Protein AF-A0A0P1ALC9-F1 (afdb_monomer_lite)

pLDDT: mean 75.16, std 13.7, range [44.34, 93.31]

Foldseek 3Di:
DDDDPPDPPPDDDDPDPVVVVPDDDDDPVRVVVCVVVVVDPDDDDDDDPDPPPPPPPCPVVVVVVVVVVVVVCPPCVLLVDPPRPCVVVNVVCCVVNPPDPDPDDDPDPVDDDDDDDDPPDDDD

Organism: Plasmopara halstedii (NCBI:txid4781)

Structure (mmCIF, N/CA/C/O backbone):
data_AF-A0A0P1ALC9-F1
#
_entry.id   AF-A0A0P1ALC9-F1
#
loop_
_atom_site.group_PDB
_atom_site.id
_atom_site.type_symbol
_atom_site.label_atom_id
_atom_site.label_alt_id
_atom_site.label_comp_id
_atom_site.label_asym_id
_atom_site.label_entity_id
_atom_site.label_seq_id
_atom_site.pdbx_PDB_ins_code
_atom_site.Cartn_x
_atom_site.Cartn_y
_atom_site.Cartn_z
_atom_site.occupancy
_atom_site.B_iso_or_equiv
_atom_site.auth_seq_id
_atom_site.auth_comp_id
_atom_site.auth_asym_id
_atom_site.auth_atom_id
_atom_site.pdbx_PDB_model_num
ATOM 1 N N . MET A 1 1 ? -21.338 -43.620 11.362 1.00 46.12 1 MET A N 1
ATOM 2 C CA . MET A 1 1 ? -21.243 -42.270 10.777 1.00 46.12 1 MET A CA 1
ATOM 3 C C . MET A 1 1 ? -22.591 -41.975 10.164 1.00 46.12 1 MET A C 1
ATOM 5 O O . MET A 1 1 ? -22.852 -42.494 9.093 1.00 46.12 1 MET A O 1
ATOM 9 N N . THR A 1 2 ? -23.434 -41.248 10.892 1.00 44.50 2 THR A N 1
ATOM 10 C CA . THR A 1 2 ? -24.714 -40.691 10.427 1.00 44.50 2 THR A CA 1
ATOM 11 C C . THR A 1 2 ? -25.239 -39.833 11.577 1.00 44.50 2 THR A C 1
ATOM 13 O O . THR A 1 2 ? -25.811 -40.352 12.529 1.00 44.50 2 THR A O 1
ATOM 16 N N . GLY A 1 3 ? -24.912 -38.542 11.547 1.00 44.34 3 GLY A N 1
ATOM 17 C CA . GLY A 1 3 ? -25.631 -37.526 12.308 1.00 44.34 3 GLY A CA 1
ATOM 18 C C . GLY A 1 3 ? -26.645 -36.925 11.350 1.00 44.34 3 GLY A C 1
ATOM 19 O O . GLY A 1 3 ? -26.261 -36.339 10.344 1.00 44.34 3 GLY A O 1
ATOM 20 N N . GLU A 1 4 ? -27.910 -37.203 11.607 1.00 48.03 4 GLU A N 1
ATOM 21 C CA . GLU A 1 4 ? -29.069 -36.668 10.908 1.00 48.03 4 GLU A CA 1
ATOM 22 C C . GLU A 1 4 ? -29.246 -35.210 11.356 1.00 48.03 4 GLU A C 1
ATOM 24 O O . GLU A 1 4 ? -29.534 -34.955 12.523 1.00 48.03 4 GLU A O 1
ATOM 29 N N . GLU A 1 5 ? -28.990 -34.245 10.470 1.00 53.25 5 GLU A N 1
ATOM 30 C CA . GLU A 1 5 ? -29.322 -32.838 10.718 1.00 53.25 5 GLU A CA 1
ATOM 31 C C . GLU A 1 5 ? -30.746 -32.581 10.212 1.00 53.25 5 GLU A C 1
ATOM 33 O O . GLU A 1 5 ? -30.954 -32.153 9.078 1.00 53.25 5 GLU A O 1
ATOM 38 N N . ASP A 1 6 ? -31.732 -32.883 11.059 1.00 49.34 6 ASP A N 1
ATOM 39 C CA . ASP A 1 6 ? -33.107 -32.407 10.895 1.00 49.34 6 ASP A CA 1
ATOM 40 C C . ASP A 1 6 ? -33.219 -31.014 11.525 1.00 49.34 6 ASP A C 1
ATOM 42 O O . ASP A 1 6 ? -33.444 -30.845 12.724 1.00 49.34 6 ASP A O 1
ATOM 46 N N . GLY A 1 7 ? -32.949 -29.999 10.711 1.00 54.69 7 GLY A N 1
ATOM 47 C CA . GLY A 1 7 ? -33.048 -28.597 11.088 1.00 54.69 7 GLY A CA 1
ATOM 48 C C . GLY A 1 7 ? -33.785 -27.815 10.015 1.00 54.69 7 GLY A C 1
ATOM 49 O O . GLY A 1 7 ? -33.186 -26.959 9.366 1.00 54.69 7 GLY A O 1
ATOM 50 N N . ASP A 1 8 ? -35.069 -28.113 9.802 1.00 53.47 8 ASP A N 1
ATOM 51 C CA . ASP A 1 8 ? -35.962 -27.287 8.979 1.00 53.47 8 ASP A CA 1
ATOM 52 C C . ASP A 1 8 ? -36.147 -25.913 9.650 1.00 53.47 8 ASP A C 1
ATOM 54 O O . ASP A 1 8 ? -37.089 -25.669 10.409 1.00 53.47 8 ASP A O 1
ATOM 58 N N . VAL A 1 9 ? -35.207 -24.991 9.421 1.00 59.72 9 VAL A N 1
ATOM 59 C CA . VAL A 1 9 ? -35.347 -23.588 9.826 1.00 59.72 9 VAL A CA 1
ATOM 60 C C . VAL A 1 9 ? -36.331 -22.932 8.862 1.00 59.72 9 VAL A C 1
ATOM 62 O O . VAL A 1 9 ? -35.959 -22.347 7.843 1.00 59.72 9 VAL A O 1
ATOM 65 N N . ARG A 1 10 ? -37.621 -23.045 9.181 1.00 58.03 10 ARG A N 1
ATOM 66 C CA . ARG A 1 10 ? -38.698 -22.378 8.444 1.00 58.03 10 ARG A CA 1
ATOM 67 C C . ARG A 1 10 ? -38.597 -20.871 8.671 1.00 58.03 10 ARG A C 1
ATOM 69 O O . ARG A 1 10 ? -39.059 -20.359 9.689 1.00 58.03 10 ARG A O 1
ATOM 76 N N . LEU A 1 11 ? -37.992 -20.158 7.724 1.00 55.94 11 LEU A N 1
ATOM 77 C CA . LEU A 1 11 ? -37.926 -18.697 7.746 1.00 55.94 11 LEU A CA 1
ATOM 78 C C . LEU A 1 11 ? -39.341 -18.126 7.570 1.00 55.94 11 LEU A C 1
ATOM 80 O O . LEU A 1 11 ? -39.985 -18.329 6.539 1.00 55.94 11 LEU A O 1
ATOM 84 N N . LYS A 1 12 ? -39.847 -17.447 8.603 1.00 64.38 12 LYS A N 1
ATOM 85 C CA . LYS A 1 12 ? -41.102 -16.688 8.537 1.00 64.38 12 LYS A CA 1
ATOM 86 C C . LYS A 1 12 ? -40.888 -15.404 7.729 1.00 64.38 12 LYS A C 1
ATOM 88 O O . LYS A 1 12 ? -39.759 -14.947 7.563 1.00 64.38 12 LYS A O 1
ATOM 93 N N . ALA A 1 13 ? -41.977 -14.833 7.214 1.00 65.12 13 ALA A N 1
ATOM 94 C CA . ALA A 1 13 ? -41.926 -13.543 6.535 1.00 65.12 13 ALA A CA 1
ATOM 95 C C . ALA A 1 13 ? -41.360 -12.474 7.483 1.00 65.12 13 ALA A C 1
ATOM 97 O O . ALA A 1 13 ? -41.786 -12.387 8.635 1.00 65.12 13 ALA A O 1
ATOM 98 N N . VAL A 1 14 ? -40.395 -11.692 6.991 1.00 66.19 14 VAL A N 1
ATOM 99 C CA . VAL A 1 14 ? -39.786 -10.588 7.742 1.00 66.19 14 VAL A CA 1
ATOM 100 C C . VAL A 1 14 ? -40.891 -9.590 8.127 1.00 66.19 14 VAL A C 1
ATOM 102 O O . VAL A 1 14 ? -41.753 -9.311 7.284 1.00 66.19 14 VAL A O 1
ATOM 105 N N . PRO A 1 15 ? -40.903 -9.060 9.365 1.00 68.56 15 PRO A N 1
ATOM 106 C CA . PRO A 1 15 ? -41.811 -7.982 9.742 1.00 68.56 15 PRO A CA 1
ATOM 107 C C . PRO A 1 15 ? -41.686 -6.793 8.781 1.00 68.56 15 PRO A C 1
ATOM 109 O O . PRO A 1 15 ? -40.626 -6.561 8.198 1.00 68.56 15 PRO A O 1
ATOM 112 N N . ALA A 1 16 ? -42.763 -6.021 8.620 1.00 76.38 16 ALA A N 1
ATOM 113 C CA . ALA A 1 16 ? -42.687 -4.766 7.879 1.00 76.38 16 ALA A CA 1
ATOM 114 C C . ALA A 1 16 ? -41.607 -3.859 8.495 1.00 76.38 16 ALA A C 1
ATOM 116 O O . ALA A 1 16 ? -41.443 -3.837 9.714 1.00 76.38 16 ALA A O 1
ATOM 117 N N . VAL A 1 17 ? -40.885 -3.107 7.657 1.00 74.38 17 VAL A N 1
ATOM 118 C CA . VAL A 1 17 ? -39.778 -2.241 8.101 1.00 74.38 17 VAL A CA 1
ATOM 119 C C . VAL A 1 17 ? -40.237 -1.263 9.184 1.00 74.38 17 VAL A C 1
ATOM 121 O O . VAL A 1 17 ? -39.529 -1.079 10.166 1.00 74.38 17 VAL A O 1
ATOM 124 N N . ASP A 1 18 ? -41.451 -0.725 9.061 1.00 81.44 18 ASP A N 1
ATOM 125 C CA . ASP A 1 18 ? -42.027 0.203 10.040 1.00 81.44 18 ASP A CA 1
ATOM 126 C C . ASP A 1 18 ? -42.163 -0.429 11.436 1.00 81.44 18 ASP A C 1
ATOM 128 O O . ASP A 1 18 ? -41.879 0.220 12.434 1.00 81.44 18 ASP A O 1
ATOM 132 N N . ALA A 1 19 ? -42.490 -1.723 11.517 1.00 79.75 19 ALA A N 1
ATOM 133 C CA . ALA A 1 19 ? -42.588 -2.442 12.788 1.00 79.75 19 ALA A CA 1
ATOM 134 C C . ALA A 1 19 ? -41.215 -2.718 13.427 1.00 79.75 19 ALA A C 1
ATOM 136 O O . ALA A 1 19 ? -41.128 -2.880 14.640 1.00 79.75 19 ALA A O 1
ATOM 137 N N . LEU A 1 20 ? -40.136 -2.773 12.632 1.00 79.44 20 LEU A N 1
ATOM 138 C CA . LEU A 1 20 ? -38.769 -2.903 13.154 1.00 79.44 20 LEU A CA 1
ATOM 139 C C . LEU A 1 20 ? -38.261 -1.590 13.755 1.00 79.44 20 LEU A C 1
ATOM 141 O O . LEU A 1 20 ? -37.444 -1.621 14.669 1.00 79.44 20 LEU A O 1
ATOM 145 N N . LEU A 1 21 ? -38.740 -0.452 13.244 1.00 79.38 21 LEU A N 1
ATOM 146 C CA . LEU A 1 21 ? -38.372 0.878 13.735 1.00 79.38 21 LEU A CA 1
ATOM 147 C C . LEU A 1 21 ? -39.067 1.247 15.055 1.00 79.38 21 LEU A C 1
ATOM 149 O O . LEU A 1 21 ? -38.647 2.195 15.708 1.00 79.38 21 LEU A O 1
ATOM 153 N N . GLU A 1 22 ? -40.110 0.511 15.446 1.00 85.94 22 GLU A N 1
ATOM 154 C CA . GLU A 1 22 ? -40.826 0.689 16.718 1.00 85.94 22 GLU A CA 1
ATOM 155 C C . GLU A 1 22 ? -40.266 -0.180 17.861 1.00 85.94 22 GLU A C 1
ATOM 157 O O . GLU A 1 22 ? -40.761 -0.100 18.985 1.00 85.94 22 GLU A O 1
ATOM 162 N N . LEU A 1 23 ? -39.257 -1.021 17.598 1.00 84.12 23 LEU A N 1
ATOM 163 C CA . LEU A 1 23 ? -38.628 -1.851 18.628 1.00 84.12 23 LEU A CA 1
ATOM 164 C C . LEU A 1 23 ? -37.718 -1.017 19.535 1.00 84.12 23 LEU A C 1
ATOM 166 O O . LEU A 1 23 ? -36.993 -0.140 19.066 1.00 84.12 23 LEU A O 1
ATOM 170 N N . ASP A 1 24 ? -37.713 -1.352 20.826 1.00 86.06 24 ASP A N 1
ATOM 171 C CA . ASP A 1 24 ? -36.809 -0.735 21.793 1.00 86.06 24 ASP A CA 1
ATOM 172 C C . ASP A 1 24 ? -35.342 -1.007 21.421 1.00 86.06 24 ASP A C 1
ATOM 174 O O . ASP A 1 24 ? -34.938 -2.145 21.151 1.00 86.06 24 ASP A O 1
ATOM 178 N N . GLU A 1 25 ? -34.529 0.049 21.425 1.00 86.31 25 GLU A N 1
ATOM 179 C CA . GLU A 1 25 ? -33.093 -0.058 21.188 1.00 86.31 25 GLU A CA 1
ATOM 180 C C . GLU A 1 25 ? -32.400 -0.732 22.382 1.00 86.31 25 GLU A C 1
ATOM 182 O O . GLU A 1 25 ? -32.609 -0.364 23.538 1.00 86.31 25 GLU A O 1
ATOM 187 N N . LEU A 1 26 ? -31.529 -1.701 22.095 1.00 86.81 26 LEU A N 1
ATOM 188 C CA . LEU A 1 26 ? -30.702 -2.387 23.087 1.00 86.81 26 LEU A CA 1
ATOM 189 C C . LEU A 1 26 ? -29.226 -2.166 22.768 1.00 86.81 26 LEU A C 1
ATOM 191 O O . LEU A 1 26 ? -28.810 -2.237 21.607 1.00 86.81 26 LEU A O 1
ATOM 195 N N . SER A 1 27 ? -28.404 -1.956 23.796 1.00 90.75 27 SER A N 1
ATOM 196 C CA . SER A 1 27 ? -26.954 -1.968 23.608 1.00 90.75 27 SER A CA 1
ATOM 197 C C . SER A 1 27 ? -26.449 -3.384 23.302 1.00 90.75 27 SER A C 1
ATOM 199 O O . SER A 1 27 ? -27.084 -4.389 23.626 1.00 90.75 27 SER A O 1
ATOM 201 N N . LEU A 1 28 ? -25.259 -3.490 22.704 1.00 88.94 28 LEU A N 1
ATOM 202 C CA . LEU A 1 28 ? -24.651 -4.788 22.385 1.00 88.94 28 LEU A CA 1
ATOM 203 C C . LEU A 1 28 ? -24.401 -5.652 23.638 1.00 88.94 28 LEU A C 1
ATOM 205 O O . LEU A 1 28 ? -24.492 -6.879 23.574 1.00 88.94 28 LEU A O 1
ATOM 209 N N . GLU A 1 29 ? -24.083 -5.023 24.770 1.00 93.00 29 GLU A N 1
ATOM 210 C CA . GLU A 1 29 ? -23.834 -5.712 26.039 1.00 93.00 29 GLU A CA 1
ATOM 211 C C . GLU A 1 29 ? -25.128 -6.270 26.649 1.00 93.00 29 GLU A C 1
ATOM 213 O O . GLU A 1 29 ? -25.169 -7.431 27.072 1.00 93.00 29 GLU A O 1
ATOM 218 N N . GLU A 1 30 ? -26.206 -5.484 26.623 1.00 92.75 30 GLU A N 1
ATOM 219 C CA . GLU A 1 30 ? -27.541 -5.911 27.060 1.00 92.75 30 GLU A CA 1
ATOM 220 C C . GLU A 1 30 ? -28.094 -7.001 26.145 1.00 92.75 30 GLU A C 1
ATOM 222 O O . GLU A 1 30 ? -28.562 -8.030 26.631 1.00 92.75 30 GLU A O 1
ATOM 227 N N . PHE A 1 31 ? -27.944 -6.839 24.829 1.00 91.12 31 PHE A N 1
ATOM 228 C CA . PHE A 1 31 ? -28.317 -7.852 23.847 1.00 91.12 31 PHE A CA 1
ATOM 229 C C . PHE A 1 31 ? -27.582 -9.175 24.094 1.00 91.12 31 PHE A C 1
ATOM 231 O O . PHE A 1 31 ? -28.201 -10.239 24.137 1.00 91.12 31 PHE A O 1
ATOM 238 N N . GLY A 1 32 ? -26.264 -9.127 24.309 1.00 92.56 32 GLY A N 1
ATOM 239 C CA . GLY A 1 32 ? -25.466 -10.316 24.605 1.00 92.56 32 GLY A CA 1
ATOM 240 C C . GLY A 1 32 ? -25.857 -10.988 25.923 1.00 92.56 32 GLY A C 1
ATOM 241 O O . GLY A 1 32 ? -25.818 -12.216 26.025 1.00 92.56 32 GLY A O 1
ATOM 242 N N . SER A 1 33 ? -26.257 -10.201 26.921 1.00 92.94 33 SER A N 1
ATOM 243 C CA . SER A 1 33 ? -26.733 -10.704 28.213 1.00 92.94 33 SER A CA 1
ATOM 244 C C . SER A 1 33 ? -28.109 -11.363 28.091 1.00 92.94 33 SER A C 1
ATOM 246 O O . SER A 1 33 ? -28.270 -12.496 28.543 1.00 92.94 33 SER A O 1
ATOM 248 N N . ALA A 1 34 ? -29.056 -10.726 27.398 1.00 90.69 34 ALA A N 1
ATOM 249 C CA . ALA A 1 34 ? -30.388 -11.270 27.125 1.00 90.69 34 ALA A CA 1
ATOM 250 C C . ALA A 1 34 ? -30.324 -12.550 26.275 1.00 90.69 34 ALA A C 1
ATOM 252 O O . ALA A 1 34 ? -31.025 -13.524 26.551 1.00 90.69 34 ALA A O 1
ATOM 253 N N . LEU A 1 35 ? -29.417 -12.597 25.291 1.00 89.50 35 LEU A N 1
ATOM 254 C CA . LEU A 1 35 ? -29.185 -13.788 24.473 1.00 89.50 35 LEU A CA 1
ATOM 255 C C . LEU A 1 35 ? -28.663 -14.964 25.310 1.00 89.50 35 LEU A C 1
ATOM 257 O O . LEU A 1 35 ? -29.096 -16.097 25.117 1.00 89.50 35 LEU A O 1
ATOM 261 N N . LYS A 1 36 ? -27.747 -14.707 26.253 1.00 91.56 36 LYS A N 1
ATOM 262 C CA . LYS A 1 36 ? -27.221 -15.740 27.163 1.00 91.56 36 LYS A CA 1
ATOM 263 C C . LYS A 1 36 ? -28.254 -16.209 28.183 1.00 91.56 36 LYS A C 1
ATOM 265 O O . LYS A 1 36 ? -28.244 -17.384 28.539 1.00 91.56 36 LYS A O 1
ATOM 270 N N . ALA A 1 37 ? -29.101 -15.302 28.663 1.00 93.31 37 ALA A N 1
ATOM 271 C CA . ALA A 1 37 ? -30.179 -15.615 29.595 1.00 93.31 37 ALA A CA 1
ATOM 272 C C . ALA A 1 37 ? -31.346 -16.361 28.922 1.00 93.31 37 ALA A C 1
ATOM 274 O O . ALA A 1 37 ? -32.095 -17.055 29.602 1.00 93.31 37 ALA A O 1
ATOM 275 N N . GLY A 1 38 ? -31.460 -16.277 27.591 1.00 89.62 38 GLY A N 1
ATOM 276 C CA . GLY A 1 38 ? -32.591 -16.830 26.847 1.00 89.62 38 GLY A CA 1
ATOM 277 C C . GLY A 1 38 ? -33.844 -15.952 26.925 1.00 89.62 38 GLY A C 1
ATOM 278 O O . GLY A 1 38 ? -34.938 -16.436 26.656 1.00 89.62 38 GLY A O 1
ATOM 279 N N . ASP A 1 39 ? -33.683 -14.671 27.263 1.00 90.38 39 ASP A N 1
ATOM 280 C CA . ASP A 1 39 ? -34.777 -13.712 27.467 1.00 90.38 39 ASP A CA 1
ATOM 281 C C . ASP A 1 39 ? -35.278 -13.082 26.150 1.00 90.38 39 ASP A C 1
ATOM 283 O O . ASP A 1 39 ? -36.179 -12.244 26.148 1.00 90.38 39 ASP A O 1
ATOM 287 N N . LEU A 1 40 ? -34.703 -13.475 25.009 1.00 84.50 40 LEU A N 1
ATOM 288 C CA . LEU A 1 40 ? -35.109 -13.007 23.684 1.00 84.50 40 LEU A CA 1
ATOM 289 C C . LEU A 1 40 ? -36.157 -13.949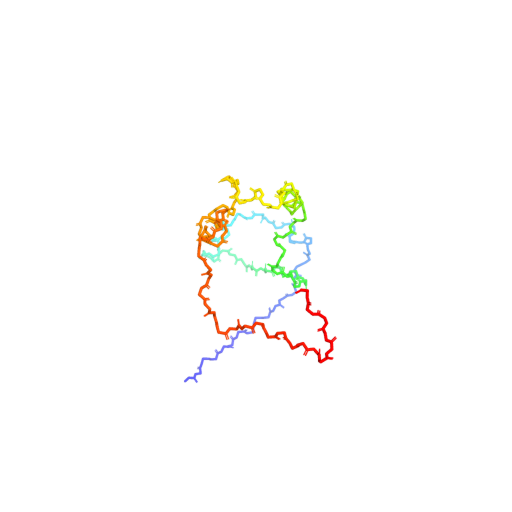 23.083 1.00 84.50 40 LEU A C 1
ATOM 291 O O . LEU A 1 40 ? -35.880 -15.122 22.836 1.00 84.50 40 LEU A O 1
ATOM 295 N N . ALA A 1 41 ? -37.352 -13.422 22.803 1.00 82.88 41 ALA A N 1
ATOM 296 C CA . ALA A 1 41 ? -38.440 -14.196 22.203 1.00 82.88 41 ALA A CA 1
ATOM 297 C C . ALA A 1 41 ? -38.176 -14.567 20.728 1.00 82.88 41 ALA A C 1
ATOM 299 O O . ALA A 1 41 ? -38.529 -15.663 20.296 1.00 82.88 41 ALA A O 1
ATOM 300 N N . GLU A 1 42 ? -37.559 -13.666 19.955 1.00 79.06 42 GLU A N 1
ATOM 301 C CA . GLU A 1 42 ? -37.247 -13.863 18.535 1.00 79.06 42 GLU A CA 1
ATOM 302 C C . GLU A 1 42 ? -36.017 -13.033 18.132 1.00 79.06 42 G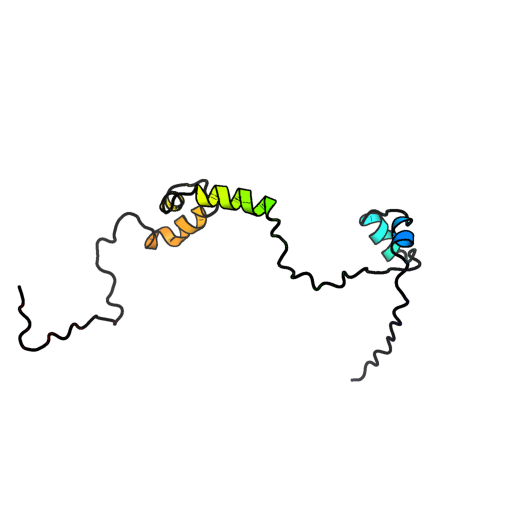LU A C 1
ATOM 304 O O . GLU A 1 42 ? -35.834 -11.911 18.600 1.00 79.06 42 GLU A O 1
ATOM 309 N N . VAL A 1 43 ? -35.165 -13.580 17.256 1.00 76.50 43 VAL A N 1
ATOM 310 C CA . VAL A 1 43 ? -34.001 -12.882 16.690 1.00 76.50 43 VAL A CA 1
ATOM 311 C C . VAL A 1 43 ? -34.064 -12.991 15.173 1.00 76.50 43 VAL A C 1
ATOM 313 O O . VAL A 1 43 ? -33.995 -14.088 14.620 1.00 76.50 43 VAL A O 1
ATOM 316 N N . THR A 1 44 ? -34.171 -11.849 14.497 1.00 71.62 44 THR A N 1
ATOM 317 C CA . THR A 1 44 ? -34.181 -11.768 13.031 1.00 71.62 44 THR A CA 1
ATOM 318 C C . THR A 1 44 ? -32.966 -10.985 12.551 1.00 71.62 44 THR A C 1
ATOM 320 O O . THR A 1 44 ? -32.708 -9.879 13.016 1.00 71.62 44 THR A O 1
ATOM 323 N N . ILE A 1 45 ? -32.214 -11.547 11.600 1.00 73.12 45 ILE A N 1
ATOM 324 C CA . ILE A 1 45 ? -31.088 -10.863 10.955 1.00 73.12 45 ILE A CA 1
ATOM 325 C C . ILE A 1 45 ? -31.574 -10.323 9.614 1.00 73.12 45 ILE A C 1
ATOM 327 O O . ILE A 1 45 ? -31.804 -11.092 8.679 1.00 73.12 45 ILE A O 1
ATOM 331 N N . VAL A 1 46 ? -31.695 -9.001 9.501 1.00 71.06 46 VAL A N 1
ATOM 332 C CA . VAL A 1 46 ? -31.984 -8.350 8.221 1.00 71.06 46 VAL A CA 1
ATOM 333 C C . VAL A 1 46 ? -30.726 -8.418 7.358 1.00 71.06 46 VAL A C 1
ATOM 335 O O . VAL A 1 46 ? -29.721 -7.765 7.640 1.00 71.06 46 VAL A O 1
ATOM 338 N N . ARG A 1 47 ? -30.756 -9.243 6.310 1.00 65.69 47 ARG A N 1
ATOM 339 C CA . ARG A 1 47 ? -29.726 -9.230 5.268 1.00 65.69 47 ARG A CA 1
ATOM 340 C C . ARG A 1 47 ? -30.167 -8.254 4.176 1.00 65.69 47 ARG A C 1
ATOM 342 O O . ARG A 1 47 ? -31.278 -8.412 3.683 1.00 65.69 47 ARG A O 1
ATOM 349 N N . PRO A 1 48 ? -29.344 -7.270 3.782 1.00 58.00 48 PRO A N 1
ATOM 350 C CA . PRO A 1 48 ? -29.635 -6.495 2.582 1.00 58.00 48 PRO A CA 1
ATOM 351 C C . PRO A 1 48 ? -29.609 -7.425 1.356 1.00 58.00 48 PRO A C 1
ATOM 353 O O . PRO A 1 48 ? -28.725 -8.277 1.254 1.00 58.00 48 PRO A O 1
ATOM 356 N N . ASP A 1 49 ? -30.563 -7.258 0.435 1.00 58.69 49 ASP A N 1
ATOM 357 C CA . ASP A 1 49 ? -30.689 -8.078 -0.788 1.00 58.69 49 ASP A CA 1
ATOM 358 C C . ASP A 1 49 ? -29.491 -7.938 -1.739 1.00 58.69 49 ASP A C 1
ATOM 360 O O . ASP A 1 49 ? -29.221 -8.797 -2.581 1.00 58.69 49 ASP A O 1
ATOM 364 N N . GLU A 1 50 ? -28.720 -6.867 -1.590 1.00 57.88 50 GLU A N 1
ATOM 365 C CA . GLU A 1 50 ? -27.491 -6.674 -2.334 1.00 57.88 50 GLU A CA 1
ATOM 366 C C . GLU A 1 50 ? -26.344 -7.379 -1.618 1.00 57.88 50 GLU A C 1
ATOM 368 O O . GLU A 1 50 ? -26.000 -7.060 -0.476 1.00 57.88 50 GLU A O 1
ATOM 373 N N . LYS A 1 51 ? -25.700 -8.316 -2.327 1.00 53.41 51 LYS A N 1
ATOM 374 C CA . LYS A 1 51 ? -24.362 -8.810 -1.996 1.00 53.41 51 LYS A CA 1
ATOM 375 C C . LYS A 1 51 ? -23.434 -7.604 -1.925 1.00 53.41 51 LYS A C 1
ATOM 377 O O . LYS A 1 51 ? -22.813 -7.233 -2.919 1.00 53.41 51 LYS A O 1
ATOM 382 N N . ARG A 1 52 ? -23.338 -6.998 -0.742 1.00 52.50 52 ARG A N 1
ATOM 383 C CA . ARG A 1 52 ? -22.323 -6.004 -0.444 1.00 52.50 52 ARG A CA 1
ATOM 384 C C . ARG A 1 52 ? -21.000 -6.702 -0.656 1.00 52.50 52 ARG A C 1
ATOM 386 O O . ARG A 1 52 ? -20.624 -7.617 0.078 1.00 52.50 52 ARG A O 1
ATOM 393 N N . ASN A 1 53 ? -20.338 -6.321 -1.738 1.00 48.41 53 ASN A N 1
ATOM 394 C CA . ASN A 1 53 ? -18.924 -6.547 -1.882 1.00 48.41 53 ASN A CA 1
ATOM 395 C C . ASN A 1 53 ? -18.284 -6.108 -0.562 1.00 48.41 53 ASN A C 1
ATOM 397 O O . ASN A 1 53 ? -18.368 -4.954 -0.156 1.00 48.41 53 ASN A O 1
ATOM 401 N N . SER A 1 54 ? -17.635 -7.032 0.134 1.00 47.56 54 SER A N 1
ATOM 402 C CA . SER A 1 54 ? -16.908 -6.743 1.375 1.00 47.56 54 SER A CA 1
ATOM 403 C C . SER A 1 54 ? -15.701 -5.808 1.152 1.00 47.56 54 SER A C 1
ATOM 405 O O . SER A 1 54 ? -14.818 -5.724 1.994 1.00 47.56 54 SER A O 1
ATOM 407 N N . SER A 1 55 ? -15.645 -5.123 0.006 1.00 52.84 55 SER A N 1
ATOM 408 C CA . SER A 1 55 ? -14.660 -4.125 -0.383 1.00 52.84 55 SER A CA 1
ATOM 409 C C . SER A 1 55 ? -15.113 -2.683 -0.128 1.00 52.84 55 SER A C 1
ATOM 411 O O . SER A 1 55 ? -14.318 -1.780 -0.368 1.00 52.84 55 SER A O 1
ATOM 413 N N . SER A 1 56 ? -16.337 -2.413 0.351 1.00 49.97 56 SER A N 1
ATOM 414 C CA . SER A 1 56 ? -16.729 -1.044 0.729 1.00 49.97 56 SER A CA 1
ATOM 415 C C . SER A 1 56 ? -16.243 -0.681 2.143 1.00 49.97 56 SER A C 1
ATOM 417 O O . SER A 1 56 ? -17.029 -0.462 3.061 1.00 49.97 56 SER A O 1
ATOM 419 N N . LEU A 1 57 ? -14.920 -0.618 2.303 1.00 49.84 57 LEU A N 1
ATOM 420 C CA . LEU A 1 57 ? -14.256 0.283 3.257 1.00 49.84 57 LEU A CA 1
ATOM 421 C C . LEU A 1 57 ? -13.668 1.502 2.529 1.00 49.84 57 LEU A C 1
ATOM 423 O O . LEU A 1 57 ? -12.719 2.119 2.996 1.00 49.84 57 LEU A O 1
ATOM 427 N N . LEU A 1 58 ? -14.198 1.824 1.352 1.00 53.44 58 LEU A N 1
ATOM 428 C CA . LEU A 1 58 ? -13.782 2.969 0.560 1.00 53.44 58 LEU A CA 1
ATOM 429 C C . LEU A 1 58 ? -14.960 3.935 0.497 1.00 53.44 58 LEU A C 1
ATOM 431 O O . LEU A 1 58 ? -15.725 3.947 -0.462 1.00 53.44 58 LEU A O 1
ATOM 435 N N . ASP A 1 59 ? -15.141 4.680 1.583 1.00 61.56 59 ASP A N 1
ATOM 436 C CA . ASP A 1 59 ? -15.843 5.954 1.513 1.00 61.56 59 ASP A CA 1
ATOM 437 C C . ASP A 1 59 ? -14.990 6.894 0.645 1.00 61.56 59 ASP A C 1
ATOM 439 O O . ASP A 1 59 ? -13.806 7.090 0.935 1.00 61.56 59 ASP A O 1
ATOM 443 N N . GLU A 1 60 ? -15.553 7.427 -0.444 1.00 57.50 60 GLU A N 1
ATOM 444 C CA . GLU A 1 60 ? -14.834 8.330 -1.358 1.00 57.50 60 GLU A CA 1
ATOM 445 C C . GLU A 1 60 ? -14.320 9.559 -0.591 1.00 57.50 60 GLU A C 1
ATOM 447 O O . GLU A 1 60 ? -13.206 10.000 -0.862 1.00 57.50 60 GLU A O 1
ATOM 452 N N . ALA A 1 61 ? -15.047 9.994 0.453 1.00 61.75 61 ALA A N 1
ATOM 453 C CA . ALA A 1 61 ? -14.646 11.074 1.358 1.00 61.75 61 ALA A CA 1
ATOM 454 C C . ALA A 1 61 ? -13.381 10.762 2.178 1.00 61.75 61 ALA A C 1
ATOM 456 O O . ALA A 1 61 ? -12.575 11.650 2.449 1.00 61.75 61 ALA A O 1
ATOM 457 N N . VAL A 1 62 ? -13.144 9.493 2.525 1.00 59.81 62 VAL A N 1
ATOM 458 C CA . VAL A 1 62 ? -11.903 9.039 3.187 1.00 59.81 62 VAL A CA 1
ATOM 459 C C . VAL A 1 62 ? -10.775 8.858 2.162 1.00 59.81 62 VAL A C 1
ATOM 461 O O . VAL A 1 62 ? -9.588 9.060 2.452 1.00 59.81 62 VAL A O 1
ATOM 464 N N . LEU A 1 63 ? -11.131 8.492 0.933 1.00 64.12 63 LEU A N 1
ATOM 465 C CA . LEU A 1 63 ? -10.191 8.299 -0.165 1.00 64.12 63 LEU A CA 1
ATOM 466 C C . LEU A 1 63 ? -9.665 9.614 -0.737 1.00 64.12 63 LEU A C 1
ATOM 468 O O . LEU A 1 63 ? -8.515 9.663 -1.159 1.00 64.12 63 LEU A O 1
ATOM 472 N N . GLU A 1 64 ? -10.452 10.683 -0.760 1.00 66.31 64 GLU A N 1
ATOM 473 C CA . GLU A 1 64 ? -10.029 11.939 -1.377 1.00 66.31 64 GLU A CA 1
ATOM 474 C C . GLU A 1 64 ? -8.959 12.684 -0.569 1.00 66.31 64 GLU A C 1
ATOM 476 O O . GLU A 1 64 ? -8.038 13.257 -1.163 1.00 66.31 64 GLU A O 1
ATOM 481 N N . ASP A 1 65 ? -8.978 12.570 0.759 1.00 67.81 65 ASP A N 1
ATOM 482 C CA . ASP A 1 65 ? -7.900 13.062 1.622 1.00 67.81 65 ASP A CA 1
ATOM 483 C C . ASP A 1 65 ? -6.613 12.255 1.429 1.00 67.81 65 ASP A C 1
ATOM 485 O O . ASP A 1 65 ? -5.534 12.819 1.222 1.00 67.81 65 ASP A O 1
ATOM 489 N N . THR A 1 66 ? -6.714 10.923 1.413 1.00 64.56 66 THR A N 1
ATOM 490 C CA . THR A 1 66 ? -5.549 10.057 1.168 1.00 64.56 66 THR A CA 1
ATOM 491 C C . THR A 1 66 ? -4.998 10.243 -0.247 1.00 64.56 66 THR A C 1
ATOM 493 O O . THR A 1 66 ? -3.785 10.333 -0.429 1.00 64.56 66 THR A O 1
ATOM 496 N N . LYS A 1 67 ? -5.864 10.413 -1.248 1.00 69.25 67 LYS A N 1
ATOM 497 C CA . LYS A 1 67 ? -5.504 10.729 -2.632 1.00 69.25 67 LYS A CA 1
ATOM 498 C C . LYS A 1 67 ? -4.827 12.091 -2.742 1.00 69.25 67 LYS A C 1
ATOM 500 O O . LYS A 1 67 ? -3.780 12.160 -3.372 1.00 69.25 67 LYS A O 1
ATOM 505 N N . ARG A 1 68 ? -5.324 13.152 -2.090 1.00 70.12 68 ARG A N 1
ATOM 506 C CA . ARG A 1 68 ? -4.635 14.461 -2.045 1.00 70.12 68 ARG A CA 1
ATOM 507 C C . ARG A 1 68 ? -3.255 14.366 -1.412 1.00 70.12 68 ARG A C 1
ATOM 509 O O . ARG A 1 68 ? -2.315 14.962 -1.939 1.00 70.12 68 ARG A O 1
ATOM 516 N N . VAL A 1 69 ? -3.123 13.628 -0.309 1.00 70.44 69 VAL A N 1
ATOM 517 C CA . VAL A 1 69 ? -1.833 13.396 0.363 1.00 70.44 69 VAL A CA 1
ATOM 518 C C . VAL A 1 69 ? -0.866 12.660 -0.566 1.00 70.44 69 VAL A C 1
ATOM 520 O O . VAL A 1 69 ? 0.305 13.022 -0.652 1.00 70.44 69 VAL A O 1
ATOM 523 N N . LEU A 1 70 ? -1.345 11.665 -1.313 1.00 66.94 70 LEU A N 1
ATO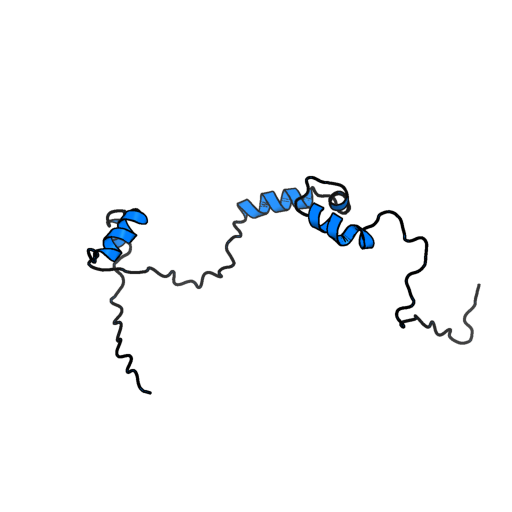M 524 C CA . LEU A 1 70 ? -0.534 10.925 -2.282 1.00 66.94 70 LEU A CA 1
ATOM 525 C C . LEU A 1 70 ? -0.217 11.734 -3.551 1.00 66.94 70 LEU A C 1
ATOM 527 O O . LEU A 1 70 ? 0.868 11.582 -4.101 1.00 66.94 70 LEU A O 1
ATOM 531 N N . GLU A 1 71 ? -1.106 12.619 -3.997 1.00 67.94 71 GLU A N 1
ATOM 532 C CA . GLU A 1 71 ? -0.872 13.514 -5.140 1.00 67.94 71 GLU A CA 1
ATOM 533 C C . GLU A 1 71 ? 0.143 14.619 -4.800 1.00 67.94 71 GLU A C 1
ATOM 535 O O . GLU A 1 71 ? 0.979 14.980 -5.628 1.00 67.94 71 GLU A O 1
ATOM 540 N N . THR A 1 72 ? 0.130 15.132 -3.563 1.00 67.00 72 THR A N 1
ATOM 541 C CA . T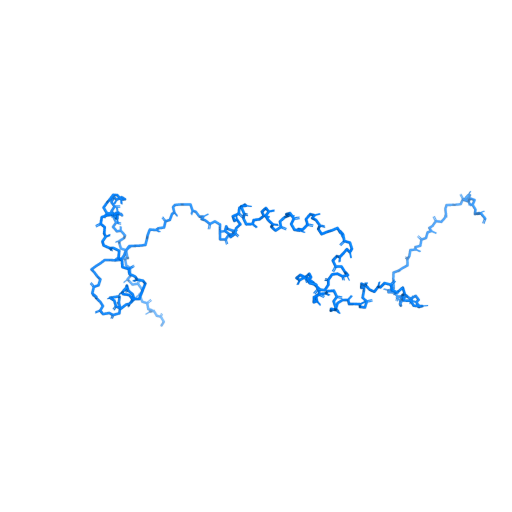HR A 1 72 ? 1.142 16.097 -3.078 1.00 67.00 72 THR A CA 1
ATOM 542 C C . THR A 1 72 ? 2.495 15.448 -2.786 1.00 67.00 72 THR A C 1
ATOM 544 O O . THR A 1 72 ? 3.530 16.122 -2.781 1.00 67.00 72 THR A O 1
ATOM 547 N N . ARG A 1 73 ? 2.520 14.128 -2.596 1.00 67.88 73 ARG A N 1
ATOM 548 C CA . ARG A 1 73 ? 3.721 13.312 -2.411 1.00 67.88 73 ARG A CA 1
ATOM 549 C C . ARG A 1 73 ? 4.441 13.141 -3.752 1.00 67.88 73 ARG A C 1
ATOM 551 O O . ARG A 1 73 ? 4.316 12.143 -4.451 1.00 67.88 73 ARG A O 1
ATOM 558 N N . SER A 1 74 ? 5.221 14.151 -4.125 1.00 64.69 74 SER A N 1
ATOM 559 C CA . SER A 1 74 ? 5.964 14.180 -5.388 1.00 64.69 74 SER A CA 1
ATOM 560 C C . SER A 1 74 ? 6.960 13.011 -5.484 1.00 64.69 74 SER A C 1
ATOM 562 O O . SER A 1 74 ? 7.938 12.983 -4.740 1.00 64.69 74 SER A O 1
ATOM 564 N N . GLY A 1 75 ? 6.723 12.041 -6.374 1.00 72.81 75 GLY A N 1
ATOM 565 C CA . GLY A 1 75 ? 7.601 10.906 -6.719 1.00 72.81 75 GLY A CA 1
ATOM 566 C C . GLY A 1 75 ? 8.638 10.486 -5.664 1.00 72.81 75 GLY A C 1
ATOM 567 O O . GLY A 1 75 ? 8.340 9.790 -4.702 1.00 72.81 75 GLY A O 1
ATOM 568 N N . SER A 1 76 ? 9.897 10.900 -5.842 1.00 72.62 76 SER A N 1
ATOM 569 C CA . SER A 1 76 ? 11.016 10.466 -4.988 1.00 72.62 76 SER A CA 1
ATOM 570 C C . SER A 1 76 ? 11.086 11.105 -3.590 1.00 72.62 76 SER A C 1
ATOM 572 O O . SER A 1 76 ? 11.933 10.695 -2.794 1.00 72.62 76 SER A O 1
ATOM 574 N N . SER A 1 77 ? 10.212 12.067 -3.263 1.00 74.56 77 SER A N 1
ATOM 575 C CA . SER A 1 77 ? 10.129 12.690 -1.926 1.00 74.56 77 SER A CA 1
ATOM 576 C C . SER A 1 77 ? 9.824 11.669 -0.828 1.00 74.56 77 SER A C 1
ATOM 578 O O . SER A 1 77 ? 10.347 11.766 0.279 1.00 74.56 77 SER A O 1
ATOM 580 N N . ILE A 1 78 ? 9.092 10.619 -1.192 1.00 76.19 78 ILE A N 1
ATOM 581 C CA . ILE A 1 78 ? 8.824 9.407 -0.409 1.00 76.19 78 ILE A CA 1
ATOM 582 C C . ILE A 1 78 ? 10.096 8.813 0.174 1.00 76.19 78 ILE A C 1
ATOM 584 O O . ILE A 1 78 ? 10.156 8.432 1.336 1.00 76.19 78 ILE A O 1
ATOM 588 N N . LEU A 1 79 ? 11.136 8.754 -0.655 1.00 77.62 79 LEU A N 1
ATOM 589 C CA . LEU A 1 79 ? 12.398 8.115 -0.314 1.00 77.62 79 LEU A CA 1
ATOM 590 C C . LEU A 1 79 ? 13.219 8.955 0.672 1.00 77.62 79 LEU A C 1
ATOM 592 O O . LEU A 1 79 ? 14.266 8.515 1.138 1.00 77.62 79 LEU A O 1
ATOM 596 N N . ARG A 1 80 ? 12.793 10.197 0.931 1.00 78.88 80 ARG A N 1
ATOM 597 C CA . ARG A 1 80 ? 13.494 11.184 1.760 1.00 78.88 80 ARG A CA 1
ATOM 598 C C . ARG A 1 80 ? 12.700 11.604 2.993 1.00 78.88 80 ARG A C 1
ATOM 600 O O . ARG A 1 80 ? 13.297 12.135 3.922 1.00 78.88 80 ARG A O 1
ATOM 607 N N . ASN A 1 81 ? 11.388 11.391 3.004 1.00 85.44 81 ASN A N 1
ATOM 608 C CA . ASN A 1 81 ? 10.520 11.809 4.092 1.00 85.44 81 ASN A CA 1
ATOM 609 C C . ASN A 1 81 ? 10.417 10.712 5.160 1.00 85.44 81 ASN A C 1
ATOM 611 O O . ASN A 1 81 ? 9.757 9.701 4.952 1.00 85.44 81 ASN A O 1
ATOM 615 N N . SER A 1 82 ? 11.028 10.931 6.326 1.00 82.62 82 SER A N 1
ATOM 616 C CA . SER A 1 82 ? 10.973 9.978 7.442 1.00 82.62 82 SER A CA 1
ATOM 617 C C . SER A 1 82 ? 9.627 9.916 8.161 1.00 82.62 82 SER A C 1
ATOM 619 O O . SER A 1 82 ? 9.405 8.995 8.941 1.00 82.62 82 SER A O 1
ATOM 621 N N . LEU A 1 83 ? 8.752 10.899 7.936 1.00 85.06 83 LEU A N 1
ATOM 622 C CA . LEU A 1 83 ? 7.386 10.930 8.468 1.00 85.06 83 LEU A CA 1
ATOM 623 C C . LEU A 1 83 ? 6.396 10.208 7.548 1.00 85.06 83 LEU A C 1
ATOM 625 O O . LEU A 1 83 ? 5.215 10.101 7.862 1.00 85.06 83 LEU A O 1
ATOM 629 N N . ASP A 1 84 ? 6.869 9.743 6.395 1.00 85.50 84 ASP A N 1
ATOM 630 C CA . ASP A 1 84 ? 6.052 9.027 5.440 1.00 85.50 84 ASP A CA 1
ATOM 631 C C . ASP A 1 84 ? 5.686 7.628 5.971 1.00 85.50 84 ASP A C 1
ATOM 633 O O . ASP A 1 84 ? 6.579 6.902 6.422 1.00 85.50 84 ASP A O 1
ATOM 637 N N . PRO A 1 85 ? 4.414 7.197 5.872 1.00 86.12 85 PRO A N 1
ATOM 638 C CA . PRO A 1 85 ? 3.988 5.875 6.338 1.00 86.12 85 PRO A CA 1
ATOM 639 C C . PRO A 1 85 ? 4.770 4.707 5.723 1.00 86.12 85 PRO A C 1
ATOM 641 O O . PRO A 1 85 ? 4.871 3.642 6.327 1.00 86.12 85 PRO A O 1
ATOM 644 N N . TYR A 1 86 ? 5.345 4.899 4.534 1.00 84.25 86 TYR A N 1
ATOM 645 C CA . TYR A 1 86 ? 6.103 3.882 3.809 1.00 84.25 86 TYR A CA 1
ATOM 646 C C . TYR A 1 86 ? 7.620 4.000 4.014 1.00 84.25 86 TYR A C 1
ATOM 648 O O . TYR A 1 86 ? 8.376 3.204 3.457 1.00 84.25 86 TYR A O 1
ATOM 656 N N . TYR A 1 87 ? 8.095 4.947 4.829 1.00 86.50 87 TYR A N 1
ATOM 657 C CA . TYR A 1 87 ? 9.517 5.086 5.146 1.00 86.50 87 TYR A CA 1
ATOM 658 C C . TYR A 1 87 ? 10.164 3.818 5.746 1.00 86.50 87 TYR A C 1
ATOM 660 O O . TYR A 1 87 ? 11.321 3.545 5.412 1.00 86.50 87 TYR A O 1
ATOM 668 N N . PRO A 1 88 ? 9.467 2.988 6.557 1.00 90.50 88 PRO A N 1
ATOM 669 C CA . PRO A 1 88 ? 10.008 1.697 6.986 1.00 90.50 88 PRO A CA 1
ATOM 670 C C . PRO A 1 88 ? 10.395 0.783 5.814 1.00 90.50 88 PRO A C 1
ATOM 672 O O . PRO A 1 88 ? 11.466 0.183 5.849 1.00 90.50 88 PRO A O 1
ATOM 675 N N . LEU A 1 89 ? 9.595 0.755 4.742 1.00 88.31 89 LEU A N 1
ATOM 676 C CA . LEU A 1 89 ? 9.902 -0.019 3.532 1.00 88.31 89 LEU A CA 1
ATOM 677 C C . LEU A 1 89 ? 11.111 0.561 2.791 1.00 88.31 89 LEU A C 1
ATOM 679 O O . LEU A 1 89 ? 11.955 -0.176 2.297 1.00 88.31 89 LEU A O 1
ATOM 683 N N . VAL A 1 90 ? 11.248 1.889 2.750 1.00 86.88 90 VAL A N 1
ATOM 684 C CA . VAL A 1 90 ? 12.434 2.534 2.159 1.00 86.88 90 VAL A CA 1
ATOM 685 C C . VAL A 1 90 ? 13.712 2.116 2.892 1.00 86.88 90 VAL A C 1
ATOM 687 O O . VAL A 1 90 ? 14.745 1.927 2.252 1.00 86.88 90 VAL A O 1
ATOM 690 N N . LYS A 1 91 ? 13.652 1.943 4.219 1.00 86.25 91 LYS A N 1
ATOM 691 C CA . LYS A 1 91 ? 14.777 1.418 5.005 1.00 86.25 91 LYS A CA 1
ATOM 692 C C . LYS A 1 91 ? 15.038 -0.065 4.763 1.00 86.25 91 LYS A C 1
ATOM 694 O O . LYS A 1 91 ? 16.200 -0.449 4.693 1.00 86.25 91 LYS A O 1
ATOM 699 N N . GLU A 1 92 ? 13.992 -0.877 4.653 1.00 91.62 92 GLU A N 1
ATOM 700 C CA . GLU A 1 92 ? 14.114 -2.312 4.364 1.00 91.62 92 GLU A CA 1
ATOM 701 C C . GLU A 1 92 ? 14.828 -2.560 3.028 1.00 91.62 92 GLU A C 1
ATOM 703 O O . GLU A 1 92 ? 15.717 -3.400 2.950 1.00 91.62 92 GLU A O 1
ATOM 708 N N . PHE A 1 93 ? 14.503 -1.759 2.012 1.00 88.44 93 PHE A N 1
ATOM 709 C CA . PHE A 1 93 ? 15.046 -1.851 0.654 1.00 88.44 93 PHE A CA 1
ATOM 710 C C . PHE A 1 93 ? 16.152 -0.819 0.375 1.00 88.44 93 PHE A C 1
ATOM 712 O O . PHE A 1 93 ? 16.346 -0.383 -0.763 1.00 88.44 93 PHE A O 1
ATOM 719 N N . GLN A 1 94 ? 16.875 -0.368 1.404 1.00 84.88 94 GLN A N 1
ATOM 720 C CA . GLN A 1 94 ? 17.884 0.686 1.247 1.00 84.88 94 GLN A CA 1
ATOM 721 C C . GLN A 1 94 ? 19.030 0.280 0.300 1.00 84.88 94 GLN A C 1
ATOM 723 O O . GLN A 1 94 ? 19.628 1.139 -0.345 1.00 84.88 94 GLN A O 1
ATOM 728 N N . ASP A 1 95 ? 19.318 -1.014 0.188 1.00 81.62 95 ASP A N 1
ATOM 729 C CA . ASP A 1 95 ? 20.321 -1.585 -0.712 1.00 81.62 95 ASP A CA 1
ATOM 730 C C . ASP A 1 95 ? 19.956 -1.420 -2.197 1.00 81.62 95 ASP A C 1
ATOM 732 O O . ASP A 1 95 ? 20.829 -1.141 -3.020 1.00 81.62 95 ASP A O 1
ATOM 736 N N . VAL A 1 96 ? 18.669 -1.526 -2.539 1.00 81.62 96 VAL A N 1
ATOM 737 C CA . VAL A 1 96 ? 18.168 -1.371 -3.916 1.00 81.62 96 VAL A CA 1
ATOM 738 C C . VAL A 1 96 ? 17.706 0.053 -4.232 1.00 81.62 96 VAL A C 1
ATOM 740 O O . VAL A 1 96 ? 17.774 0.473 -5.386 1.00 81.62 96 VAL A O 1
ATOM 743 N N . VAL A 1 97 ? 17.266 0.819 -3.227 1.00 76.00 97 VAL A N 1
ATOM 744 C CA . VAL A 1 97 ? 16.805 2.217 -3.373 1.00 76.00 97 VAL A CA 1
ATOM 745 C C . VAL A 1 97 ? 17.894 3.235 -2.981 1.00 76.00 97 VAL A C 1
ATOM 747 O O . VAL A 1 97 ? 17.628 4.432 -2.811 1.00 76.00 97 VAL A O 1
ATOM 750 N N . SER A 1 98 ? 19.142 2.771 -2.860 1.00 73.56 98 SER A N 1
ATOM 751 C CA . SER A 1 98 ? 20.307 3.606 -2.568 1.00 73.56 98 SER A CA 1
ATOM 752 C C . SER A 1 98 ? 20.449 4.754 -3.569 1.00 73.56 98 SER A C 1
ATOM 754 O O . SER A 1 98 ? 20.116 4.660 -4.752 1.00 73.56 98 SER A O 1
ATOM 756 N N . LYS A 1 99 ? 20.956 5.878 -3.067 1.00 74.75 99 LYS A N 1
ATOM 757 C CA . LYS A 1 99 ? 21.235 7.084 -3.858 1.00 74.75 99 LYS A CA 1
ATOM 758 C C . LYS A 1 99 ? 22.661 7.102 -4.372 1.00 74.75 99 LYS A C 1
ATOM 760 O O . LYS A 1 99 ? 22.942 7.806 -5.338 1.00 74.75 99 LYS A O 1
ATOM 765 N N . ASP A 1 100 ? 23.505 6.294 -3.750 1.00 81.12 100 ASP A N 1
ATOM 766 C CA . ASP A 1 100 ? 24.860 6.050 -4.184 1.00 81.12 100 ASP A CA 1
ATOM 767 C C . ASP A 1 100 ? 24.835 4.824 -5.100 1.00 81.12 100 ASP A C 1
ATOM 769 O O . ASP A 1 100 ? 24.427 3.741 -4.656 1.00 81.12 100 ASP A O 1
ATOM 773 N N . PRO A 1 101 ? 25.201 4.978 -6.386 1.00 74.56 101 PRO A N 1
ATOM 774 C CA . PRO A 1 101 ? 25.283 3.846 -7.288 1.00 74.56 101 PRO A CA 1
ATOM 775 C C . PRO A 1 101 ? 26.352 2.864 -6.784 1.00 74.56 101 PRO A C 1
ATOM 777 O O . PRO A 1 101 ? 27.396 3.297 -6.284 1.00 74.56 101 PRO A O 1
ATOM 780 N N . PRO A 1 102 ? 26.123 1.545 -6.912 1.00 78.69 102 PRO A N 1
ATOM 781 C CA . PRO A 1 102 ? 27.103 0.562 -6.484 1.00 78.69 102 PRO A CA 1
ATOM 782 C C . PRO A 1 102 ? 28.418 0.759 -7.261 1.00 78.69 102 PRO A C 1
ATOM 784 O O . PRO A 1 102 ? 28.391 0.940 -8.480 1.00 78.69 102 PRO A O 1
ATOM 787 N N . PRO A 1 103 ? 29.580 0.709 -6.582 1.00 81.00 103 PRO A N 1
ATOM 788 C CA . PRO A 1 103 ? 30.881 0.988 -7.196 1.00 81.00 103 PRO A CA 1
ATOM 789 C C . PRO A 1 103 ? 31.332 -0.106 -8.173 1.00 81.00 103 PRO A C 1
ATOM 791 O O . PRO A 1 103 ? 32.280 0.087 -8.930 1.00 81.00 103 PRO A O 1
ATOM 794 N N . ALA A 1 104 ? 30.670 -1.262 -8.145 1.00 85.06 104 ALA A N 1
ATOM 795 C CA . ALA A 1 104 ? 30.952 -2.403 -8.995 1.00 85.06 104 ALA A CA 1
ATOM 796 C C . ALA A 1 104 ? 29.712 -2.780 -9.809 1.00 85.06 104 ALA A C 1
ATOM 798 O O . ALA A 1 104 ? 28.575 -2.615 -9.363 1.00 85.06 104 ALA A O 1
ATOM 799 N N . LEU A 1 105 ? 29.950 -3.324 -11.004 1.00 81.94 105 LEU A N 1
ATOM 800 C CA . LEU A 1 105 ? 28.886 -3.875 -11.833 1.00 81.94 105 LEU A CA 1
ATOM 801 C C . LEU A 1 105 ? 28.206 -5.047 -11.110 1.00 81.94 105 LEU A C 1
ATOM 803 O O . LEU A 1 105 ? 28.885 -5.823 -10.429 1.00 81.94 105 LEU A O 1
ATOM 807 N N . PRO A 1 106 ? 26.881 -5.210 -11.268 1.00 80.56 106 PRO A N 1
ATOM 808 C CA . PRO A 1 106 ? 26.193 -6.359 -10.712 1.00 80.56 106 PRO A CA 1
ATOM 809 C C . PRO A 1 106 ? 26.770 -7.658 -11.301 1.00 80.56 106 PRO A C 1
ATOM 811 O O . PRO A 1 106 ? 27.191 -7.673 -12.464 1.00 80.56 106 PRO A O 1
ATOM 814 N N . PRO A 1 107 ? 26.765 -8.765 -10.537 1.00 86.44 107 PRO A N 1
ATOM 815 C CA . PRO A 1 107 ? 27.188 -10.065 -11.041 1.00 86.44 107 PRO A CA 1
ATOM 816 C C . PRO A 1 107 ? 26.438 -10.430 -12.326 1.00 86.44 107 PRO A C 1
ATOM 818 O O . PRO A 1 107 ? 25.235 -10.179 -12.441 1.00 86.44 107 PRO A O 1
ATOM 821 N N . ASN A 1 108 ? 27.135 -11.041 -13.288 1.00 87.56 108 ASN A N 1
ATOM 822 C CA . ASN A 1 108 ? 26.501 -11.505 -14.518 1.00 87.56 108 ASN A CA 1
ATOM 823 C C . ASN A 1 108 ? 25.425 -12.553 -14.176 1.00 87.56 108 ASN A C 1
ATOM 825 O O . ASN A 1 108 ? 25.741 -13.631 -13.680 1.00 87.56 108 ASN A O 1
ATOM 829 N N . LYS A 1 109 ? 24.153 -12.231 -14.448 1.00 89.31 109 LYS A N 1
ATOM 830 C CA . LYS A 1 109 ? 22.991 -13.093 -14.163 1.00 89.31 109 LYS A CA 1
ATOM 831 C C . LYS A 1 109 ? 22.725 -14.147 -15.251 1.00 89.31 109 LYS A C 1
ATOM 833 O O . LYS A 1 109 ? 21.664 -14.759 -15.256 1.00 89.31 109 LYS A O 1
ATOM 838 N N . GLY A 1 110 ? 23.653 -14.342 -16.189 1.00 88.62 110 GLY A N 1
ATOM 839 C CA . GLY A 1 110 ? 23.547 -15.342 -17.256 1.00 88.62 110 GLY A CA 1
ATOM 840 C C . GLY A 1 110 ? 22.713 -14.906 -18.464 1.00 88.62 110 GLY A C 1
ATOM 841 O O . GLY A 1 110 ? 22.547 -15.688 -19.394 1.00 88.62 110 GLY A O 1
ATOM 842 N N . VAL A 1 111 ? 22.223 -13.663 -18.481 1.00 86.56 111 VAL A N 1
ATOM 843 C CA . VAL A 1 111 ? 21.512 -13.072 -19.623 1.00 86.56 111 VAL A CA 1
ATOM 844 C C . VAL A 1 111 ? 22.343 -11.918 -20.166 1.00 86.56 111 VAL A C 1
ATOM 846 O O . VAL A 1 111 ? 22.573 -10.928 -19.472 1.00 86.56 111 VAL A O 1
ATOM 849 N N . SER A 1 112 ? 22.788 -12.037 -21.414 1.00 85.38 112 SER A N 1
ATOM 850 C CA . SER A 1 112 ? 23.474 -10.974 -22.144 1.00 85.38 112 SER A CA 1
ATOM 851 C C . SER A 1 112 ? 22.679 -10.603 -23.390 1.00 85.38 112 SER A C 1
ATOM 853 O O . SER A 1 112 ? 22.082 -11.450 -24.053 1.00 85.38 112 SER A O 1
ATOM 855 N N . HIS A 1 113 ? 22.651 -9.311 -23.705 1.00 83.62 113 HIS A N 1
ATOM 856 C CA . HIS A 1 113 ? 22.101 -8.854 -24.973 1.00 83.62 113 HIS A CA 1
ATOM 857 C C . HIS A 1 113 ? 23.140 -9.096 -26.064 1.00 83.62 113 HIS A C 1
ATOM 859 O O . HIS A 1 113 ? 24.272 -8.622 -25.958 1.00 83.62 113 HIS A O 1
ATOM 865 N N . GLN A 1 114 ? 22.755 -9.820 -27.111 1.00 87.88 114 GLN A N 1
ATOM 866 C CA . GLN A 1 114 ? 23.595 -10.039 -28.280 1.00 87.88 114 GLN A CA 1
ATOM 867 C C . GLN A 1 114 ? 23.025 -9.230 -29.439 1.00 87.88 114 GLN A C 1
ATOM 869 O O . GLN A 1 114 ? 21.916 -9.485 -29.907 1.00 87.88 114 GLN A O 1
ATOM 874 N N . ILE A 1 115 ? 23.765 -8.210 -29.867 1.00 88.12 115 ILE A N 1
ATOM 875 C CA . ILE A 1 115 ? 23.369 -7.383 -31.004 1.00 88.12 115 ILE A CA 1
ATOM 876 C C . ILE A 1 115 ? 23.986 -8.003 -32.252 1.00 88.12 115 ILE A C 1
ATOM 878 O O . ILE A 1 115 ? 25.202 -7.972 -32.439 1.00 88.12 115 ILE A O 1
ATOM 882 N N . TYR A 1 116 ? 23.139 -8.575 -33.102 1.00 89.06 116 TYR A N 1
ATOM 883 C CA . TYR A 1 116 ? 23.553 -9.060 -34.411 1.00 89.06 116 TYR A CA 1
ATOM 884 C C . TYR A 1 116 ? 23.651 -7.879 -35.367 1.00 89.06 116 TYR A C 1
ATOM 886 O O . TYR A 1 116 ? 22.646 -7.264 -35.722 1.00 89.06 116 TYR A O 1
ATOM 894 N N . LEU A 1 117 ? 24.872 -7.555 -35.780 1.00 88.94 117 LEU A N 1
ATOM 895 C CA . LEU A 1 117 ? 25.084 -6.563 -36.821 1.00 88.94 117 LEU A CA 1
ATOM 896 C C . LEU A 1 117 ? 24.810 -7.201 -38.182 1.00 88.94 117 LEU A C 1
ATOM 898 O O . LEU A 1 117 ? 25.320 -8.278 -38.495 1.00 88.94 117 LEU A O 1
ATOM 902 N N . VAL A 1 118 ? 24.012 -6.522 -39.002 1.00 89.44 118 VAL A N 1
ATOM 903 C CA . VAL A 1 118 ? 23.774 -6.941 -40.385 1.00 89.44 118 VAL A CA 1
ATOM 904 C C . VAL A 1 118 ? 25.032 -6.618 -41.209 1.00 89.44 118 VAL A C 1
ATOM 906 O O . VAL A 1 118 ? 25.617 -5.543 -41.016 1.00 89.4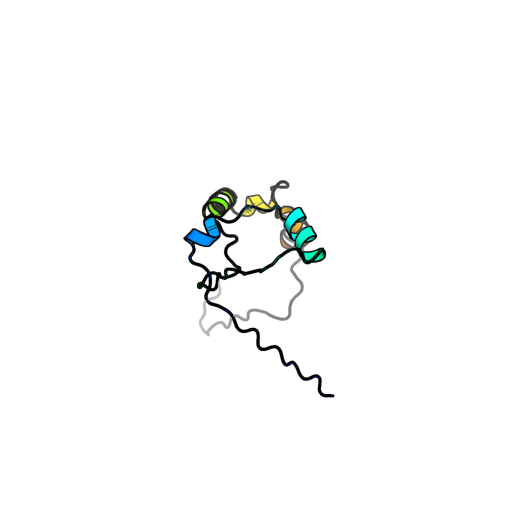4 118 VAL A O 1
ATOM 909 N N . PRO A 1 119 ? 25.481 -7.500 -42.123 1.00 90.19 119 PRO A N 1
ATOM 910 C CA . PRO A 1 119 ? 26.607 -7.203 -43.005 1.00 90.19 119 PRO A CA 1
ATOM 911 C C . PRO A 1 119 ? 26.416 -5.864 -43.735 1.00 90.19 119 PRO A C 1
ATOM 913 O O . PRO A 1 119 ? 25.364 -5.617 -44.317 1.00 90.19 119 PRO A O 1
ATOM 916 N N . GLY A 1 120 ? 27.425 -4.988 -43.677 1.00 88.19 120 GLY A N 1
ATOM 917 C CA . GLY A 1 120 ? 27.354 -3.618 -44.210 1.00 88.19 120 GLY A CA 1
ATOM 918 C C . GLY A 1 120 ? 26.987 -2.535 -43.186 1.00 88.19 120 GLY A C 1
ATOM 919 O O . GLY A 1 120 ? 26.936 -1.358 -43.544 1.00 88.19 120 GLY A O 1
ATOM 920 N N . THR A 1 121 ? 26.772 -2.893 -41.914 1.00 89.00 121 THR A N 1
ATOM 921 C CA . THR A 1 121 ? 26.567 -1.905 -40.842 1.00 89.00 121 THR A CA 1
ATOM 922 C C . THR A 1 121 ? 27.847 -1.098 -40.620 1.00 89.00 121 THR A C 1
ATOM 924 O O . THR A 1 121 ? 28.908 -1.665 -40.366 1.00 89.00 121 THR A O 1
ATOM 927 N N . LYS A 1 122 ? 27.753 0.234 -40.704 1.00 82.50 122 LYS A N 1
ATOM 928 C CA . LYS A 1 122 ? 28.857 1.133 -40.351 1.00 82.50 122 LYS A CA 1
ATOM 929 C C . LYS A 1 122 ? 29.038 1.143 -38.838 1.00 82.50 122 LYS A C 1
ATOM 931 O O . LYS A 1 122 ? 28.128 1.533 -38.112 1.00 82.50 122 LYS A O 1
ATOM 936 N N . THR A 1 123 ? 30.215 0.746 -38.380 1.00 79.38 123 THR A N 1
ATOM 937 C CA . THR A 1 123 ? 30.670 0.983 -37.011 1.00 79.38 123 THR A CA 1
ATOM 938 C C . THR A 1 123 ? 31.381 2.332 -36.966 1.00 79.38 123 THR A C 1
ATOM 940 O O . THR A 1 123 ? 32.127 2.652 -37.894 1.00 79.38 123 THR A O 1
ATOM 943 N N . ALA A 1 124 ? 31.085 3.132 -35.941 1.00 70.38 124 ALA A N 1
ATOM 944 C CA . ALA A 1 124 ? 31.766 4.399 -35.685 1.00 70.38 124 ALA A CA 1
ATOM 945 C C . ALA A 1 124 ? 33.210 4.174 -35.219 1.00 70.38 124 ALA A C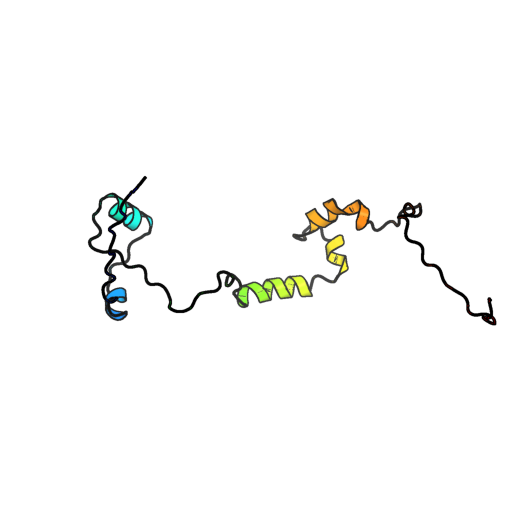 1
ATOM 947 O O . ALA A 1 124 ? 33.451 3.127 -34.572 1.00 70.38 124 ALA A O 1
#

Sequence (124 aa):
MTGEEDGDVRLKAVPAVDALLELDELSLEEFGSALKAGDLAEVTIVRPDEKRNSSSLLDEAVLEDTKRVLETRSGSSILRNSLDPYYPLVKEFQDVVSKDPPPALPPNKGVSHQIYLVPGTKTA

Radius of gyration: 32.06 Å; chains: 1; bounding box: 74×58×74 Å

Secondary structure (DSSP, 8-state):
-----------PPPPPHHHHHTSPP--HHHHHHHHHHT--S-------SS---TT----HHHHHHHHHHHHHS-GGGGGT-TTSTTHHHHHHTTTTS-SSPPSSPPP--S------PPTTPPP-